Protein 3HJ7 (pdb70)

Structure (mmCIF, N/CA/C/O backbone):
data_3HJ7
#
_entry.id   3HJ7
#
_cell.length_a   72.880
_cell.length_b   72.880
_cell.length_c   172.740
_cell.angle_alpha   90.00
_cell.angle_beta   90.00
_cell.angle_gamma   120.00
#
_symmetry.space_group_name_H-M   'P 64 2 2'
#
loop_
_entity.id
_entity.type
_entity.pdbx_description
1 polymer 'tRNA(Ile)-lysidine synthase'
2 non-polymer 'CHLORIDE ION'
3 water water
#
loop_
_atom_site.group_PDB
_atom_site.id
_atom_site.type_symbol
_atom_site.label_atom_id
_atom_site.label_alt_id
_atom_site.label_comp_id
_atom_site.label_asym_id
_atom_site.label_entity_id
_atom_site.label_seq_id
_atom_site.pdbx_PDB_ins_code
_atom_site.Cartn_x
_atom_site.Cartn_y
_atom_site.Cartn_z
_atom_site.occupancy
_atom_site.B_iso_or_equiv
_atom_site.auth_seq_id
_atom_site.auth_comp_id
_atom_site.auth_asym_id
_atom_site.auth_atom_id
_atom_site.pdbx_PDB_model_num
ATOM 1 N N . LYS A 1 5 ? 36.585 -31.539 -34.464 1.00 101.72 335 LYS A N 1
ATOM 2 C CA . LYS A 1 5 ? 35.421 -31.889 -33.650 1.00 112.82 335 LYS A CA 1
ATOM 3 C C . LYS A 1 5 ? 35.393 -31.176 -32.293 1.00 121.10 335 LYS A C 1
ATOM 4 O O . LYS A 1 5 ? 34.632 -31.567 -31.398 1.00 110.11 335 LYS A O 1
ATOM 6 N N . GLY A 1 6 ? 36.216 -30.137 -32.145 1.00 98.18 336 GLY A N 1
ATOM 7 C CA . GLY A 1 6 ? 36.266 -29.371 -30.908 1.00 73.95 336 GLY A CA 1
ATOM 8 C C . GLY A 1 6 ? 35.124 -28.377 -30.723 1.00 70.86 336 GLY A C 1
ATOM 9 O O . GLY A 1 6 ? 34.499 -27.943 -31.690 1.00 73.06 336 GLY A O 1
ATOM 10 N N . TYR A 1 7 ? 34.844 -28.011 -29.475 1.00 62.45 337 TYR A N 1
ATOM 11 C CA . TYR A 1 7 ? 33.835 -26.989 -29.190 1.00 58.28 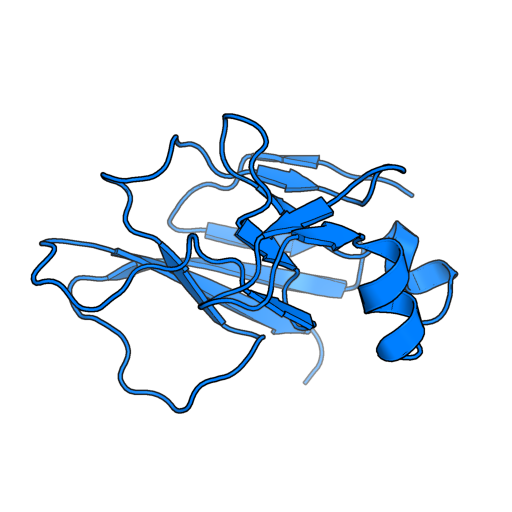337 TYR A CA 1
ATOM 12 C C . TYR A 1 7 ? 34.153 -26.149 -27.943 1.00 62.21 337 TYR A C 1
ATOM 13 O O . TYR A 1 7 ? 35.095 -26.441 -27.210 1.00 62.56 337 TYR A O 1
ATOM 22 N N . TRP A 1 8 ? 33.351 -25.111 -27.714 1.00 62.58 338 TRP A N 1
ATOM 23 C CA . TRP A 1 8 ? 33.580 -24.152 -26.634 1.00 56.70 338 TRP A CA 1
ATOM 24 C C . TRP A 1 8 ? 32.276 -23.397 -26.381 1.00 71.75 338 TRP A C 1
ATOM 25 O O . TRP A 1 8 ? 31.715 -22.811 -27.307 1.00 63.69 338 TRP A O 1
ATOM 36 N N . PHE A 1 9 ? 31.779 -23.440 -25.144 1.00 57.00 339 PHE A N 1
ATOM 37 C CA . PHE A 1 9 ? 30.545 -22.743 -24.766 1.00 54.44 339 PHE A CA 1
ATOM 38 C C . PHE A 1 9 ? 30.738 -21.938 -23.484 1.00 58.33 339 PHE A C 1
ATOM 39 O O . PHE A 1 9 ? 31.289 -22.441 -22.512 1.00 58.76 339 PHE A O 1
ATOM 47 N N . GLU A 1 10 ? 30.242 -20.709 -23.469 1.00 49.78 340 GLU A N 1
ATOM 48 C CA . GLU A 1 10 ? 30.063 -19.979 -22.228 1.00 51.15 340 GLU A CA 1
ATOM 49 C C . GLU A 1 10 ? 28.820 -20.624 -21.643 1.00 59.50 340 GLU A C 1
ATOM 50 O O . GLU A 1 10 ? 27.864 -20.885 -22.373 1.00 48.31 340 GLU A O 1
ATOM 56 N N . LEU A 1 11 ? 28.834 -20.915 -20.344 1.00 59.47 341 LEU A N 1
ATOM 57 C CA . LEU A 1 11 ? 27.738 -21.653 -19.712 1.00 47.70 341 LEU A CA 1
ATOM 58 C C . LEU A 1 11 ? 26.837 -20.754 -18.878 1.00 59.15 341 LEU A C 1
ATOM 59 O O . LEU A 1 11 ? 27.172 -20.403 -17.757 1.00 65.36 341 LEU A O 1
ATOM 64 N N . PRO A 1 12 ? 25.673 -20.389 -19.421 1.00 61.06 342 PRO A N 1
ATOM 65 C CA . PRO A 1 12 ? 24.741 -19.570 -18.644 1.00 63.32 342 PRO A CA 1
ATOM 66 C C . PRO A 1 12 ? 24.135 -20.391 -17.515 1.00 65.66 342 PRO A C 1
ATOM 67 O O . PRO A 1 12 ? 24.246 -21.616 -17.513 1.00 56.98 342 PRO A O 1
ATOM 71 N N . VAL A 1 13 ? 23.502 -19.717 -16.565 1.00 64.09 343 VAL A N 1
ATOM 72 C CA . VAL A 1 13 ? 22.722 -20.395 -15.540 1.00 55.88 343 VAL A CA 1
ATOM 73 C C . VAL A 1 13 ? 21.549 -19.514 -15.150 1.00 59.53 343 VAL A C 1
ATOM 74 O O . VAL A 1 13 ? 21.733 -18.354 -14.789 1.00 65.45 343 VAL A O 1
ATOM 78 N N . PRO A 1 14 ? 20.329 -20.061 -15.242 1.00 75.12 344 PRO A N 1
ATOM 79 C CA . PRO A 1 14 ? 20.070 -21.458 -15.613 1.00 78.42 344 PRO A CA 1
ATOM 80 C C . PRO A 1 14 ? 20.256 -21.709 -17.105 1.00 79.03 344 PRO A C 1
ATOM 81 O O . PRO A 1 14 ? 20.307 -20.770 -17.899 1.00 88.09 344 PRO A O 1
ATOM 85 N N . ALA A 1 15 ? 20.339 -22.981 -17.473 1.00 62.04 345 ALA A N 1
ATOM 86 C CA . ALA A 1 15 ? 20.485 -23.365 -18.866 1.00 46.30 345 ALA A CA 1
ATOM 87 C C . ALA A 1 15 ? 20.494 -24.879 -18.992 1.00 67.20 345 ALA A C 1
ATOM 88 O O . ALA A 1 15 ? 20.888 -25.597 -18.068 1.00 66.08 345 ALA A O 1
ATOM 90 N N . LEU A 1 16 ? 20.032 -25.359 -20.136 1.00 64.91 346 LEU A N 1
ATOM 91 C CA . LEU A 1 16 ? 20.242 -26.738 -20.538 1.00 51.32 346 LEU A CA 1
ATOM 92 C C . LEU A 1 16 ? 21.010 -26.645 -21.843 1.00 65.16 346 LEU A C 1
ATOM 93 O O . LEU A 1 16 ? 20.546 -26.025 -22.802 1.00 74.25 346 LEU A O 1
ATOM 98 N N . LEU A 1 17 ? 22.192 -27.250 -21.871 1.00 72.48 347 LEU A N 1
ATOM 99 C CA . LEU A 1 17 ? 23.139 -27.044 -22.961 1.00 71.93 347 LEU A CA 1
ATOM 100 C C . LEU A 1 17 ? 23.459 -28.352 -23.667 1.00 59.42 347 LEU A C 1
ATOM 101 O O . LEU A 1 17 ? 24.288 -29.124 -23.195 1.00 66.72 347 LEU A O 1
ATOM 106 N N . PRO A 1 18 ? 22.791 -28.617 -24.797 1.00 59.89 348 PRO A N 1
ATOM 107 C CA . PRO A 1 18 ? 23.080 -29.815 -25.598 1.00 72.47 348 PRO A CA 1
ATOM 108 C C . PRO A 1 18 ? 24.483 -29.738 -26.199 1.00 70.36 348 PRO A C 1
ATOM 109 O O . PRO A 1 18 ? 24.898 -28.666 -26.632 1.00 75.09 348 PRO A O 1
ATOM 113 N N . LEU A 1 19 ? 25.194 -30.862 -26.220 1.00 63.15 349 LEU A N 1
ATOM 114 C CA . LEU A 1 19 ? 26.593 -30.894 -26.629 1.00 57.43 349 LEU A CA 1
ATOM 115 C C . LEU A 1 19 ? 26.745 -31.817 -27.825 1.00 57.49 349 LEU A C 1
ATOM 116 O O . LEU A 1 19 ? 25.979 -32.767 -27.970 1.00 69.07 349 LEU A O 1
ATOM 121 N N . PRO A 1 20 ? 27.746 -31.556 -28.681 1.00 63.43 350 PRO A N 1
ATOM 122 C CA . PRO A 1 20 ? 27.922 -32.350 -29.907 1.00 57.15 350 PRO A CA 1
ATOM 123 C C . PRO A 1 20 ? 28.156 -33.831 -29.622 1.00 60.09 350 PRO A C 1
ATOM 124 O O . PRO A 1 20 ? 28.145 -34.620 -30.553 1.00 64.95 350 PRO A O 1
ATOM 128 N N . ASN A 1 21 ? 28.380 -34.201 -28.364 1.00 63.39 351 ASN A N 1
ATOM 129 C CA . ASN A 1 21 ? 28.653 -35.600 -28.035 1.00 56.62 351 ASN A CA 1
ATOM 130 C C . ASN A 1 21 ? 27.397 -36.372 -27.636 1.00 67.57 351 ASN A C 1
ATOM 131 O O . ASN A 1 21 ? 27.465 -37.545 -27.264 1.00 65.06 351 ASN A O 1
ATOM 136 N N . GLY A 1 22 ? 26.250 -35.707 -27.706 1.00 50.09 352 GLY A N 1
ATOM 137 C CA . GLY A 1 22 ? 24.991 -36.360 -27.401 1.00 63.18 352 GLY A CA 1
ATOM 138 C C . GLY A 1 22 ? 24.573 -36.275 -25.947 1.00 67.66 352 GLY A C 1
ATOM 139 O O . GLY A 1 22 ? 23.565 -36.857 -25.554 1.00 71.96 352 GLY A O 1
ATOM 140 N N . TYR A 1 23 ? 25.347 -35.546 -25.148 1.00 59.45 353 TYR A N 1
ATOM 141 C CA . TYR A 1 23 ? 25.008 -35.318 -23.747 1.00 56.68 353 TYR A CA 1
ATOM 142 C C . TYR A 1 23 ? 24.626 -33.862 -23.538 1.00 61.17 353 TYR A C 1
ATOM 143 O O . TYR A 1 23 ? 24.855 -33.017 -24.405 1.00 65.88 353 TYR A O 1
ATOM 152 N N . ALA A 1 24 ? 24.045 -33.575 -22.382 1.00 52.42 354 ALA A N 1
ATOM 153 C CA . ALA A 1 24 ? 23.697 -32.211 -22.024 1.00 55.03 354 ALA A CA 1
ATOM 154 C C . ALA A 1 24 ? 24.252 -31.863 -20.656 1.00 56.08 354 ALA A C 1
ATOM 155 O O . ALA A 1 24 ? 24.431 -32.730 -19.794 1.00 54.22 354 ALA A O 1
ATOM 157 N N . ILE A 1 25 ? 24.526 -30.583 -20.466 1.00 55.61 355 ILE A N 1
ATOM 158 C CA . ILE A 1 25 ? 24.850 -30.069 -19.154 1.00 61.38 355 ILE A CA 1
ATOM 159 C C . ILE A 1 25 ? 23.730 -29.132 -18.759 1.00 65.11 355 ILE A C 1
ATOM 160 O O . ILE A 1 25 ? 23.372 -28.230 -19.518 1.00 62.53 355 ILE A O 1
ATOM 165 N N . ILE A 1 26 ? 23.154 -29.375 -17.588 1.00 52.36 356 ILE A N 1
ATOM 166 C CA . ILE A 1 26 ? 22.092 -28.538 -17.066 1.00 54.48 356 ILE A CA 1
ATOM 167 C C . ILE A 1 26 ? 22.643 -27.748 -15.894 1.00 64.25 356 ILE A C 1
ATOM 168 O O . ILE A 1 26 ? 23.354 -28.296 -15.053 1.00 53.12 356 ILE A O 1
ATOM 173 N N . SER A 1 27 ? 22.291 -26.469 -15.829 1.00 46.10 357 SER A N 1
ATOM 174 C CA . SER A 1 27 ? 22.731 -25.604 -14.752 1.00 53.61 357 SER A CA 1
ATOM 175 C C . SER A 1 27 ? 21.525 -24.943 -14.120 1.00 55.16 357 SER A C 1
ATOM 176 O O . SER A 1 27 ? 20.496 -24.761 -14.771 1.00 57.98 357 SER A O 1
ATOM 179 N N . GLU A 1 28 ? 21.665 -24.558 -12.857 1.00 47.65 358 GLU A N 1
ATOM 180 C CA . GLU A 1 28 ? 20.618 -23.825 -12.156 1.00 52.80 358 GLU A CA 1
ATOM 181 C C . GLU A 1 28 ? 21.163 -23.298 -10.844 1.00 52.72 358 GLU A C 1
ATOM 182 O O . GLU A 1 28 ? 22.212 -23.747 -10.379 1.00 58.17 358 GLU A O 1
ATOM 188 N N . PHE A 1 29 ? 20.470 -22.326 -10.261 1.00 49.83 359 PHE A N 1
ATOM 189 C CA . PHE A 1 29 ? 20.819 -21.855 -8.929 1.00 59.07 359 PHE A CA 1
ATOM 190 C C . PHE A 1 29 ? 20.035 -22.664 -7.920 1.00 61.49 359 PHE A C 1
ATOM 191 O O . PHE A 1 29 ? 18.900 -23.073 -8.183 1.00 73.16 359 PHE A O 1
ATOM 199 N N . GLY A 1 30 ? 20.648 -22.898 -6.767 1.00 59.04 360 GLY A N 1
ATOM 200 C CA . GLY A 1 30 ? 19.998 -23.608 -5.685 1.00 52.39 360 GLY A CA 1
ATOM 201 C C . GLY A 1 30 ? 20.438 -23.030 -4.360 1.00 69.24 360 GLY A C 1
ATOM 202 O O . GLY A 1 30 ? 21.558 -22.538 -4.236 1.00 61.67 360 GLY A O 1
ATOM 203 N N . GLU A 1 31 ? 19.556 -23.084 -3.368 1.00 73.97 361 GLU A N 1
ATOM 204 C CA . GLU A 1 31 ? 19.834 -22.476 -2.075 1.00 66.92 361 GLU A CA 1
ATOM 205 C C . GLU A 1 31 ? 20.561 -23.456 -1.165 1.00 64.46 361 GLU A C 1
ATOM 206 O O . GLU A 1 31 ? 21.334 -23.058 -0.303 1.00 81.69 361 GLU A O 1
ATOM 212 N N . HIS A 1 32 ? 20.310 -24.743 -1.370 1.00 61.20 362 HIS A N 1
ATOM 213 C CA . HIS A 1 32 ? 20.782 -25.777 -0.456 1.00 56.82 362 HIS A CA 1
ATOM 214 C C . HIS A 1 32 ? 21.900 -26.635 -1.029 1.00 59.02 362 HIS A C 1
ATOM 215 O O . HIS A 1 32 ? 21.955 -26.895 -2.236 1.00 63.79 362 HIS A O 1
ATOM 222 N N . TYR A 1 33 ? 22.786 -27.085 -0.148 1.00 50.84 363 TYR A N 1
ATOM 223 C CA . TYR A 1 33 ? 23.842 -28.012 -0.535 1.00 55.34 363 TYR A CA 1
ATOM 224 C C . TYR A 1 33 ? 23.245 -29.404 -0.755 1.00 55.71 363 TYR A C 1
ATOM 225 O O . TYR A 1 33 ? 22.447 -29.872 0.055 1.00 61.78 363 TYR A O 1
ATOM 234 N N . PRO A 1 34 ? 23.628 -30.070 -1.859 1.00 55.98 364 PRO A N 1
ATOM 235 C CA . PRO A 1 34 ? 23.079 -31.382 -2.238 1.00 47.80 364 PRO A CA 1
ATOM 236 C C . PRO A 1 34 ? 23.241 -32.443 -1.147 1.00 57.38 364 PRO A C 1
ATOM 237 O O . PRO A 1 34 ? 24.191 -32.385 -0.354 1.00 57.05 364 PRO A O 1
ATOM 241 N N . ARG A 1 35 ? 22.313 -33.399 -1.117 1.00 67.44 365 ARG A N 1
ATOM 242 C CA . ARG A 1 35 ? 22.300 -34.470 -0.119 1.00 70.82 365 ARG A CA 1
ATOM 243 C C . ARG A 1 35 ? 22.594 -35.826 -0.751 1.00 63.69 365 ARG A C 1
ATOM 244 O O . ARG A 1 35 ? 22.843 -36.812 -0.056 1.00 75.10 365 ARG A O 1
ATOM 252 N N . LYS A 1 36 ? 22.570 -35.865 -2.076 1.00 64.78 366 LYS A N 1
ATOM 253 C CA . LYS A 1 36 ? 22.667 -37.117 -2.807 1.00 62.21 366 LYS A CA 1
ATOM 254 C C . LYS A 1 36 ? 24.026 -37.792 -2.624 1.00 69.84 366 LYS A C 1
ATOM 255 O O . LYS A 1 36 ? 24.993 -37.169 -2.174 1.00 57.70 366 LYS A O 1
ATOM 261 N N . GLN A 1 37 ? 24.093 -39.075 -2.959 1.00 66.40 367 GLN A N 1
ATOM 262 C CA . GLN A 1 37 ? 25.347 -39.804 -2.866 1.00 60.71 367 GLN A CA 1
ATOM 263 C C . GLN A 1 37 ? 26.355 -39.256 -3.852 1.00 52.42 367 GLN A C 1
ATOM 264 O O . GLN A 1 37 ? 26.010 -38.913 -4.981 1.00 62.45 367 GLN A O 1
ATOM 270 N N . ALA A 1 38 ? 27.602 -39.160 -3.402 1.00 60.71 368 ALA A N 1
ATOM 271 C CA . ALA A 1 38 ? 28.703 -38.693 -4.235 1.00 59.70 368 ALA A CA 1
ATOM 272 C C . ALA A 1 38 ? 28.669 -39.378 -5.597 1.00 65.56 368 ALA A C 1
ATOM 273 O O . ALA A 1 38 ? 28.489 -40.589 -5.681 1.00 70.00 368 ALA A O 1
ATOM 275 N N . GLY A 1 39 ? 28.815 -38.594 -6.660 1.00 59.98 369 GLY A N 1
ATOM 276 C CA . GLY A 1 39 ? 28.863 -39.130 -8.010 1.00 54.17 369 GLY A CA 1
ATOM 277 C C . GLY A 1 39 ? 29.460 -38.116 -8.974 1.00 59.93 369 GLY A C 1
ATOM 278 O O . GLY A 1 39 ? 29.405 -36.906 -8.734 1.00 55.16 369 GLY A O 1
ATOM 279 N N . ASN A 1 40 ? 30.033 -38.599 -10.070 1.00 62.21 370 ASN A N 1
ATOM 280 C CA . ASN A 1 40 ? 30.745 -37.713 -10.989 1.00 58.01 370 ASN A CA 1
ATOM 281 C C . ASN A 1 40 ? 29.862 -36.980 -12.011 1.00 61.70 370 ASN A C 1
ATOM 282 O O . ASN A 1 40 ? 30.337 -36.090 -12.710 1.00 62.00 370 ASN A O 1
ATOM 287 N N . ASP A 1 41 ? 28.582 -37.337 -12.085 1.00 46.93 371 ASP A N 1
ATOM 288 C CA . ASP A 1 41 ? 27.673 -36.718 -13.052 1.00 44.08 371 ASP A CA 1
ATOM 289 C C . ASP A 1 41 ? 26.870 -35.507 -12.541 1.00 54.35 371 ASP A C 1
ATOM 290 O O . ASP A 1 41 ? 25.958 -35.034 -13.226 1.00 55.67 371 ASP A O 1
ATOM 295 N N . TRP A 1 42 ? 27.201 -35.013 -11.347 1.00 48.15 372 TRP A N 1
ATOM 296 C CA . TRP A 1 42 ? 26.679 -33.730 -10.862 1.00 45.03 372 TRP A CA 1
ATOM 297 C C . TRP A 1 42 ? 27.831 -32.942 -10.229 1.00 49.56 372 TRP A C 1
ATOM 298 O O . TRP A 1 42 ? 28.874 -33.517 -9.909 1.00 53.84 372 TRP A O 1
ATOM 309 N N . PHE A 1 43 ? 27.652 -31.637 -10.039 1.00 45.00 373 PHE A N 1
ATOM 310 C CA . PHE A 1 43 ? 28.730 -30.802 -9.513 1.00 43.72 373 PHE A CA 1
ATOM 311 C C . PHE A 1 43 ? 28.155 -29.565 -8.841 1.00 57.56 373 PHE A C 1
ATOM 312 O O . PHE A 1 43 ? 27.131 -29.050 -9.281 1.00 55.57 373 PHE A O 1
ATOM 320 N N . VAL A 1 44 ? 28.805 -29.096 -7.776 1.00 45.77 374 VAL A N 1
ATOM 321 C CA . VAL A 1 44 ? 28.334 -27.926 -7.031 1.00 53.10 374 VAL A CA 1
ATOM 322 C C . VAL A 1 44 ? 29.359 -26.810 -7.028 1.00 50.68 374 VAL A C 1
ATOM 323 O O . VAL A 1 44 ? 30.503 -27.014 -6.632 1.00 54.01 374 VAL A O 1
ATOM 327 N N . VAL A 1 45 ? 28.945 -25.620 -7.432 1.00 55.31 375 VAL A N 1
ATOM 328 C CA . VAL A 1 45 ? 29.872 -24.503 -7.478 1.00 67.40 375 VAL A CA 1
ATOM 329 C C . VAL A 1 45 ? 29.425 -23.396 -6.549 1.00 50.69 375 VAL A C 1
ATOM 330 O O . VAL A 1 45 ? 28.233 -23.127 -6.421 1.00 56.64 375 VAL A O 1
ATOM 334 N N . ASP A 1 46 ? 30.386 -22.759 -5.898 1.00 64.84 376 ASP A N 1
ATOM 335 C CA . ASP A 1 46 ? 30.116 -21.562 -5.122 1.00 67.71 376 ASP A CA 1
ATOM 336 C C . ASP A 1 46 ? 30.499 -20.362 -5.979 1.00 62.20 376 ASP A C 1
ATOM 337 O O . ASP A 1 46 ? 31.682 -20.111 -6.212 1.00 65.73 376 ASP A O 1
ATOM 342 N N . PRO A 1 47 ? 29.495 -19.618 -6.458 1.00 62.80 377 PRO A N 1
ATOM 343 C CA . PRO A 1 47 ? 29.752 -18.465 -7.325 1.00 74.83 377 PRO A CA 1
ATOM 344 C C . PRO A 1 47 ? 30.784 -17.534 -6.705 1.00 87.17 377 PRO A C 1
ATOM 345 O O . PRO A 1 47 ? 31.680 -17.057 -7.397 1.00 96.85 377 PRO A O 1
ATOM 349 N N . ALA A 1 48 ? 30.663 -17.295 -5.405 1.00 91.85 378 ALA A N 1
ATOM 350 C CA . ALA A 1 48 ? 31.542 -16.363 -4.707 1.00 92.49 378 ALA A CA 1
ATOM 351 C C . ALA A 1 48 ? 33.020 -16.768 -4.733 1.00 92.00 378 ALA A C 1
ATOM 352 O O . ALA A 1 48 ? 33.899 -15.920 -4.591 1.00 107.22 378 ALA A O 1
ATOM 354 N N . SER A 1 49 ? 33.296 -18.055 -4.915 1.00 81.99 379 SER A N 1
ATOM 355 C CA . SER A 1 49 ? 34.667 -18.556 -4.810 1.00 75.50 379 SER A CA 1
ATOM 356 C C . SER A 1 49 ? 35.245 -19.031 -6.144 1.00 92.56 379 SER A C 1
ATOM 357 O O . SER A 1 49 ? 36.293 -19.683 -6.181 1.00 88.98 379 SER A O 1
ATOM 360 N N . VAL A 1 50 ? 34.561 -18.715 -7.238 1.00 78.91 380 VAL A N 1
ATOM 361 C CA . VAL A 1 50 ? 35.076 -19.058 -8.556 1.00 80.64 380 VAL A CA 1
ATOM 362 C C . VAL A 1 50 ? 34.713 -17.969 -9.565 1.00 75.26 380 VAL A C 1
ATOM 363 O O . VAL A 1 50 ? 33.659 -17.341 -9.459 1.00 94.23 380 VAL A O 1
ATOM 367 N N . SER A 1 51 ? 35.592 -17.732 -10.531 1.00 68.90 381 SER A N 1
ATOM 368 C CA . SER A 1 51 ? 35.376 -16.651 -11.494 1.00 72.50 381 SER A CA 1
ATOM 369 C C . SER A 1 51 ? 34.440 -17.036 -12.640 1.00 74.76 381 SER A C 1
ATOM 370 O O . SER A 1 51 ? 34.736 -17.927 -13.437 1.00 70.72 381 SER A O 1
ATOM 373 N N . LEU A 1 52 ? 33.303 -16.352 -12.701 1.00 68.86 382 LEU A N 1
ATOM 374 C CA . LEU A 1 52 ? 32.298 -16.593 -13.722 1.00 64.78 382 LEU A CA 1
ATOM 375 C C . LEU A 1 52 ? 32.587 -15.699 -14.915 1.00 71.45 382 LEU A C 1
ATOM 376 O O . LEU A 1 52 ? 33.270 -14.686 -14.776 1.00 79.44 382 LEU A O 1
ATOM 381 N N . PRO A 1 53 ? 32.056 -16.062 -16.093 1.00 61.02 383 PRO A N 1
ATOM 382 C CA . PRO A 1 53 ? 31.164 -17.211 -16.296 1.00 69.57 383 PRO A CA 1
ATOM 383 C C . PRO A 1 53 ? 31.932 -18.511 -16.441 1.00 70.66 383 PRO A C 1
ATOM 384 O O . PRO A 1 53 ? 33.129 -18.504 -16.736 1.00 70.27 383 PRO A O 1
ATOM 388 N N . LEU A 1 54 ? 31.242 -19.624 -16.239 1.00 66.49 384 LEU A N 1
ATOM 389 C CA . LEU A 1 54 ? 31.838 -20.924 -16.489 1.00 60.83 384 LEU A CA 1
ATOM 390 C C . LEU A 1 54 ? 31.851 -21.156 -17.990 1.00 60.23 384 LEU A C 1
ATOM 391 O O . LEU A 1 54 ? 31.035 -20.588 -18.713 1.00 57.64 384 LEU A O 1
ATOM 396 N N . ARG A 1 55 ? 32.782 -21.976 -18.460 1.00 47.01 385 ARG A N 1
ATOM 397 C CA . ARG A 1 55 ? 32.798 -22.404 -19.858 1.00 51.99 385 ARG A CA 1
ATOM 398 C C . ARG A 1 55 ? 32.868 -23.919 -19.928 1.00 62.08 385 ARG A C 1
ATOM 399 O O . ARG A 1 55 ? 33.419 -24.571 -19.038 1.00 61.94 385 ARG A O 1
ATOM 407 N N . VAL A 1 56 ? 32.326 -24.485 -20.998 1.00 56.85 386 VAL A N 1
ATOM 408 C CA . VAL A 1 56 ? 32.527 -25.902 -21.269 1.00 50.98 386 VAL A CA 1
ATOM 409 C C . VAL A 1 56 ? 33.197 -26.067 -22.620 1.00 66.31 386 VAL A C 1
ATOM 410 O O . VAL A 1 56 ? 32.778 -25.487 -23.618 1.00 74.42 386 VAL A O 1
ATOM 414 N N . ARG A 1 57 ? 34.267 -26.845 -22.637 1.00 57.55 387 ARG A N 1
ATOM 415 C CA . ARG A 1 57 ? 35.080 -26.968 -23.823 1.00 50.70 387 ARG A CA 1
ATOM 416 C C . ARG A 1 57 ? 35.764 -28.323 -23.891 1.00 59.85 387 ARG A C 1
ATOM 417 O O . ARG A 1 57 ? 35.741 -29.092 -22.935 1.00 65.12 387 ARG A O 1
ATOM 425 N N . THR A 1 58 ? 36.352 -28.619 -25.039 1.00 56.28 388 THR A N 1
ATOM 426 C CA . THR A 1 58 ? 36.974 -29.909 -25.256 1.00 53.19 388 THR A CA 1
ATOM 427 C C . THR A 1 58 ? 38.436 -29.826 -24.856 1.00 62.27 388 THR A C 1
ATOM 428 O O . THR A 1 58 ? 38.975 -28.739 -24.659 1.00 68.79 388 THR A O 1
ATOM 432 N N . ARG A 1 59 ? 39.087 -30.976 -24.768 1.00 59.35 389 ARG A N 1
ATOM 433 C CA . ARG A 1 59 ? 40.423 -31.037 -24.192 1.00 68.25 389 ARG A CA 1
ATOM 434 C C . ARG A 1 59 ? 41.494 -30.360 -25.028 1.00 71.50 389 ARG A C 1
ATOM 435 O O . ARG A 1 59 ? 41.391 -30.280 -26.246 1.00 78.02 389 ARG A O 1
ATOM 443 N N . ARG A 1 60 ? 42.514 -29.853 -24.345 1.00 75.07 390 ARG A N 1
ATOM 444 C CA . ARG A 1 60 ? 43.754 -29.438 -24.985 1.00 73.14 390 ARG A CA 1
ATOM 445 C C . ARG A 1 60 ? 44.869 -30.252 -24.360 1.00 74.72 390 ARG A C 1
ATOM 446 O O . ARG A 1 60 ? 44.718 -30.776 -23.251 1.00 67.56 390 ARG A O 1
ATOM 454 N N . ARG A 1 61 ? 45.994 -30.369 -25.049 1.00 71.57 391 ARG A N 1
ATOM 455 C CA . ARG A 1 61 ? 47.089 -31.129 -24.464 1.00 98.21 391 ARG A CA 1
ATOM 456 C C . ARG A 1 61 ? 47.776 -30.312 -23.367 1.00 90.02 391 ARG A C 1
ATOM 457 O O . ARG A 1 61 ? 47.930 -29.095 -23.486 1.00 91.21 391 ARG A O 1
ATOM 465 N N . GLY A 1 62 ? 48.161 -30.987 -22.289 1.00 81.72 392 GLY A N 1
ATOM 466 C CA . GLY A 1 62 ? 48.668 -30.311 -21.111 1.00 86.98 392 GLY A CA 1
ATOM 467 C C . GLY A 1 62 ? 47.602 -30.104 -20.042 1.00 80.37 392 GLY A C 1
ATOM 468 O O . GLY A 1 62 ? 47.915 -29.777 -18.898 1.00 89.03 392 GLY A O 1
ATOM 469 N N . ASP A 1 63 ? 46.340 -30.288 -20.408 1.00 62.61 393 ASP A N 1
ATOM 470 C CA . ASP A 1 63 ? 45.256 -30.063 -19.462 1.00 68.32 393 ASP A CA 1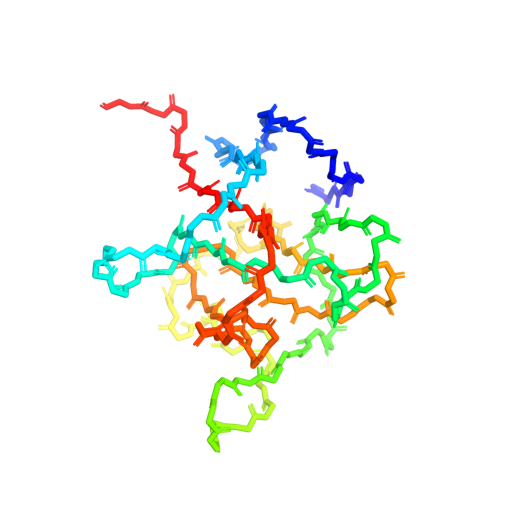
ATOM 471 C C . ASP A 1 63 ? 45.447 -30.871 -18.194 1.00 79.14 393 ASP A C 1
ATOM 472 O O . ASP A 1 63 ? 45.611 -32.091 -18.237 1.00 75.14 393 ASP A O 1
ATOM 477 N N . ARG A 1 64 ? 45.428 -30.172 -17.065 1.00 83.61 394 ARG A N 1
ATOM 478 C CA . ARG A 1 64 ? 45.532 -30.806 -15.757 1.00 82.58 394 ARG A CA 1
ATOM 479 C C . ARG A 1 64 ? 44.539 -30.172 -14.801 1.00 73.75 394 ARG A C 1
ATOM 480 O O . ARG A 1 64 ? 44.145 -29.014 -14.962 1.00 64.85 394 ARG A O 1
ATOM 488 N N . MET A 1 65 ? 44.125 -30.948 -13.808 1.00 72.70 395 MET A N 1
ATOM 489 C CA . MET A 1 65 ? 43.190 -30.471 -12.807 1.00 68.93 395 MET A CA 1
ATOM 490 C C . MET A 1 65 ? 43.685 -30.931 -11.447 1.00 71.60 395 MET A C 1
ATOM 491 O O . MET A 1 65 ? 44.379 -31.946 -11.342 1.00 62.84 395 MET A O 1
ATOM 496 N N . VAL A 1 66 ? 43.344 -30.180 -10.407 1.00 66.14 396 VAL A N 1
ATOM 497 C CA . VAL A 1 66 ? 43.763 -30.542 -9.059 1.00 67.28 396 VAL A CA 1
ATOM 498 C C . VAL A 1 66 ? 42.660 -31.333 -8.362 1.00 60.48 396 VAL A C 1
ATOM 499 O O . VAL A 1 66 ? 41.509 -30.893 -8.290 1.00 59.63 396 VAL A O 1
ATOM 503 N N . LEU A 1 67 ? 43.011 -32.521 -7.883 1.00 62.81 397 LEU A N 1
ATOM 504 C CA . LEU A 1 67 ? 42.024 -33.423 -7.294 1.00 63.95 397 LEU A CA 1
ATOM 505 C C . LEU A 1 67 ? 41.657 -33.019 -5.875 1.00 55.60 397 LEU A C 1
ATOM 506 O O . LEU A 1 67 ? 42.378 -32.258 -5.235 1.00 56.33 397 LEU A O 1
ATOM 511 N N . LYS A 1 68 ? 40.538 -33.542 -5.383 1.00 57.95 398 LYS A N 1
ATOM 512 C CA . LYS A 1 68 ? 40.122 -33.300 -4.003 1.00 49.77 398 LYS A CA 1
ATOM 513 C C . LYS A 1 68 ? 41.154 -33.801 -2.996 1.00 52.26 398 LYS A C 1
ATOM 514 O O . LYS A 1 68 ? 41.981 -34.657 -3.312 1.00 60.39 398 LYS A O 1
ATOM 520 N N . GLY A 1 69 ? 41.096 -33.266 -1.782 1.00 58.12 399 GLY A N 1
ATOM 521 C CA . GLY A 1 69 ? 41.995 -33.688 -0.722 1.00 57.39 399 GLY A CA 1
ATOM 522 C C . GLY A 1 69 ? 43.450 -33.604 -1.140 1.00 63.64 399 GLY A C 1
ATOM 523 O O . GLY A 1 69 ? 43.867 -32.630 -1.756 1.00 62.72 399 GLY A O 1
ATOM 524 N N . THR A 1 70 ? 44.225 -34.629 -0.804 1.00 58.92 400 THR A N 1
ATOM 525 C CA . THR A 1 70 ? 45.643 -34.641 -1.133 1.00 53.71 400 THR A CA 1
ATOM 526 C C . THR A 1 70 ? 45.911 -35.401 -2.424 1.00 58.98 400 THR A C 1
ATOM 527 O O . THR A 1 70 ? 47.056 -35.753 -2.722 1.00 68.09 400 THR A O 1
ATOM 531 N N . GLY A 1 71 ? 44.850 -35.640 -3.190 1.00 66.30 401 GLY A N 1
ATOM 532 C CA . GLY A 1 71 ? 44.963 -36.274 -4.492 1.00 81.68 401 GLY A CA 1
ATOM 533 C C . GLY A 1 71 ? 46.130 -35.811 -5.353 1.00 76.45 401 GLY A C 1
ATOM 534 O O . GLY A 1 71 ? 46.801 -36.635 -5.971 1.00 75.46 401 GLY A O 1
ATOM 535 N N . GLY A 1 72 ? 46.381 -34.502 -5.385 1.00 66.02 402 GLY A N 1
ATOM 536 C CA . GLY A 1 72 ? 47.417 -33.932 -6.236 1.00 62.47 402 GLY A CA 1
ATOM 537 C C . GLY A 1 72 ? 46.873 -33.492 -7.591 1.00 65.56 402 GLY A C 1
ATOM 538 O O . GLY A 1 72 ? 45.673 -33.631 -7.862 1.00 66.92 402 GLY A O 1
ATOM 539 N N . THR A 1 73 ? 47.753 -32.955 -8.436 1.00 81.83 403 THR A N 1
ATOM 540 C CA . THR A 1 73 ? 47.389 -32.537 -9.794 1.00 80.03 403 THR A CA 1
ATOM 541 C C . THR A 1 73 ? 47.425 -33.723 -10.752 1.00 82.77 403 THR A C 1
ATOM 542 O O . THR A 1 73 ? 48.385 -34.488 -10.760 1.00 79.69 403 THR A O 1
ATOM 546 N N . LYS A 1 74 ? 46.399 -33.868 -11.581 1.00 68.59 404 LYS A N 1
ATOM 547 C CA . LYS A 1 74 ? 46.376 -34.980 -12.526 1.00 70.15 404 LYS A CA 1
ATOM 548 C C . LYS A 1 74 ? 46.080 -34.550 -13.971 1.00 69.32 404 LYS A C 1
ATOM 549 O O . LYS A 1 74 ? 45.136 -33.800 -14.233 1.00 65.34 404 LYS A O 1
ATOM 555 N N . LYS A 1 75 ? 46.898 -35.026 -14.905 1.00 72.94 405 LYS A N 1
ATOM 556 C CA . LYS A 1 75 ? 46.683 -34.740 -16.322 1.00 76.46 405 LYS A CA 1
ATOM 557 C C . LYS A 1 75 ? 45.374 -35.373 -16.803 1.00 71.74 405 LYS A C 1
ATOM 558 O O . LYS A 1 75 ? 45.051 -36.509 -16.447 1.00 70.74 405 LYS A O 1
ATOM 564 N N . LEU A 1 76 ? 44.610 -34.626 -17.593 1.00 66.23 406 LEU A N 1
ATOM 565 C CA . LEU A 1 76 ? 43.339 -35.124 -18.113 1.00 68.01 406 LEU A CA 1
ATOM 566 C C . LEU A 1 76 ? 43.488 -36.382 -18.977 1.00 84.21 406 LEU A C 1
ATOM 567 O O . LEU A 1 76 ? 42.639 -37.276 -18.933 1.00 77.82 406 LEU A O 1
ATOM 572 N N . LYS A 1 77 ? 44.565 -36.447 -19.756 1.00 82.81 407 LYS A N 1
ATOM 573 C CA . LYS A 1 77 ? 44.836 -37.612 -20.589 1.00 78.10 407 LYS A CA 1
ATOM 574 C C . LYS A 1 77 ? 44.825 -38.890 -19.757 1.00 87.10 407 LYS A C 1
ATOM 575 O O . LYS A 1 77 ? 44.184 -39.879 -20.115 1.00 81.44 407 LYS A O 1
ATOM 581 N N . GLU A 1 78 ? 45.545 -38.855 -18.642 1.00 82.60 408 GLU A N 1
ATOM 582 C CA . GLU A 1 78 ? 45.634 -39.990 -17.734 1.00 91.50 408 GLU A CA 1
ATOM 583 C C . GLU A 1 78 ? 44.242 -40.417 -17.251 1.00 85.08 408 GLU A C 1
ATOM 584 O O . GLU A 1 78 ? 43.949 -41.608 -17.136 1.00 88.08 408 GLU A O 1
ATOM 590 N N . ILE A 1 79 ? 43.380 -39.442 -16.979 1.00 77.96 409 ILE A N 1
ATOM 591 C CA . ILE A 1 79 ? 42.025 -39.734 -16.523 1.00 69.66 409 ILE A CA 1
ATOM 592 C C . ILE A 1 79 ? 41.221 -40.481 -17.586 1.00 92.85 409 ILE A C 1
ATOM 593 O O . ILE A 1 79 ? 40.483 -41.417 -17.271 1.00 93.88 409 ILE A O 1
ATOM 598 N N . PHE A 1 80 ? 41.360 -40.058 -18.842 1.00 75.92 410 PHE A N 1
ATOM 599 C CA . PHE A 1 80 ? 40.660 -40.706 -19.949 1.00 87.64 410 PHE A CA 1
ATOM 600 C C . PHE A 1 80 ? 41.150 -42.125 -20.180 1.00 82.86 410 PHE A C 1
ATOM 601 O O . PHE A 1 80 ? 40.368 -43.007 -20.530 1.00 85.11 410 PHE A O 1
ATOM 609 N N . ILE A 1 81 ? 42.449 -42.340 -20.004 1.00 83.47 411 ILE A N 1
ATOM 610 C CA . ILE A 1 81 ? 43.016 -43.660 -20.235 1.00 103.74 411 ILE A CA 1
ATOM 611 C C . ILE A 1 81 ? 42.562 -44.618 -19.144 1.00 103.02 411 ILE A C 1
ATOM 612 O O . ILE A 1 81 ? 42.060 -45.703 -19.429 1.00 98.72 411 ILE A O 1
ATOM 617 N N . GLU A 1 82 ? 42.726 -44.207 -17.892 1.00 97.05 412 GLU A N 1
ATOM 618 C CA . GLU A 1 82 ? 42.308 -45.034 -16.768 1.00 95.03 412 GLU A CA 1
ATOM 619 C C . GLU A 1 82 ? 40.827 -45.395 -16.871 1.00 100.13 412 GLU A C 1
ATOM 620 O O . GLU A 1 82 ? 40.400 -46.448 -16.396 1.00 99.07 412 GLU A O 1
ATOM 626 N N . ALA A 1 83 ? 40.047 -44.526 -17.506 1.00 88.26 413 ALA A N 1
ATOM 627 C CA . ALA A 1 83 ? 38.618 -44.766 -17.657 1.00 81.66 413 ALA A CA 1
ATOM 628 C C . ALA A 1 83 ? 38.330 -45.570 -18.918 1.00 90.07 413 ALA A C 1
ATOM 629 O O . ALA A 1 83 ? 37.173 -45.816 -19.255 1.00 98.37 413 ALA A O 1
ATOM 631 N N . LYS A 1 84 ? 39.391 -45.978 -19.608 1.00 94.94 414 LYS A N 1
ATOM 632 C CA . LYS A 1 84 ? 39.271 -46.676 -20.889 1.00 92.19 414 LYS A CA 1
ATOM 633 C C . LYS A 1 84 ? 38.278 -45.996 -21.824 1.00 91.53 414 LYS A C 1
ATOM 634 O O . LYS A 1 84 ? 37.436 -46.657 -22.432 1.00 96.60 414 LYS A O 1
ATOM 640 N N . ILE A 1 85 ? 38.373 -44.672 -21.931 1.00 81.96 415 ILE A N 1
ATOM 641 C CA . ILE A 1 85 ? 37.547 -43.934 -22.882 1.00 85.88 415 ILE A CA 1
ATOM 642 C C . ILE A 1 85 ? 38.167 -43.967 -24.278 1.00 87.19 415 ILE A C 1
ATOM 643 O O . ILE A 1 85 ? 39.331 -43.610 -24.450 1.00 87.04 41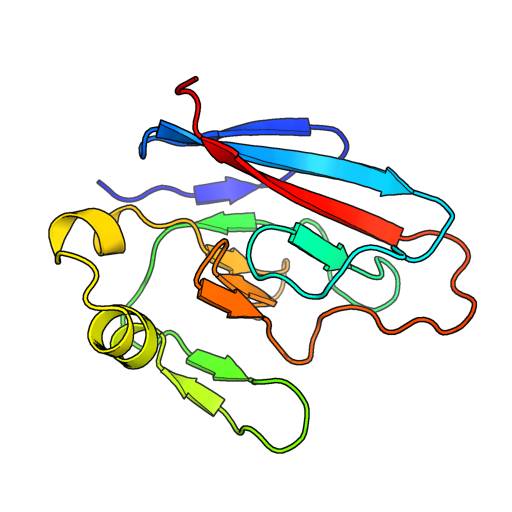5 ILE A O 1
ATOM 648 N N . PRO A 1 86 ? 37.386 -44.398 -25.278 1.00 94.46 416 PRO A N 1
ATOM 649 C CA . PRO A 1 86 ? 37.852 -44.457 -26.670 1.00 99.13 416 PRO A CA 1
ATOM 650 C C . PRO A 1 86 ? 38.365 -43.105 -27.147 1.00 105.72 416 PRO A C 1
ATOM 651 O O . PRO A 1 86 ? 37.746 -42.076 -26.867 1.00 103.36 416 PRO A O 1
ATOM 655 N N . ARG A 1 87 ? 39.485 -43.119 -27.864 1.00 113.16 417 ARG A N 1
ATOM 656 C CA . ARG A 1 87 ? 40.129 -41.896 -28.339 1.00 112.81 417 ARG A CA 1
ATOM 657 C C . ARG A 1 87 ? 39.158 -40.882 -28.954 1.00 95.57 417 ARG A C 1
ATOM 658 O O . ARG A 1 87 ? 39.287 -39.678 -28.737 1.00 87.92 417 ARG A O 1
ATOM 666 N N . MET A 1 88 ? 38.179 -41.368 -29.705 1.00 96.95 418 MET A N 1
ATOM 667 C CA . MET A 1 88 ? 37.236 -40.476 -30.371 1.00 88.17 418 MET A CA 1
ATOM 668 C C . MET A 1 88 ? 36.308 -39.750 -29.392 1.00 90.76 418 MET A C 1
ATOM 669 O O . MET A 1 88 ? 35.941 -38.593 -29.603 1.00 79.31 418 MET A O 1
ATOM 674 N N . GLU A 1 89 ? 35.917 -40.419 -28.320 1.00 98.99 419 GLU A N 1
ATOM 675 C CA . GLU A 1 89 ? 35.003 -39.772 -27.392 1.00 90.99 419 GLU A CA 1
ATOM 676 C C . GLU A 1 89 ? 35.691 -38.764 -26.465 1.00 73.58 419 GLU A C 1
ATOM 677 O O . GLU A 1 89 ? 35.023 -37.889 -25.916 1.00 71.95 419 GLU A O 1
ATOM 683 N N . ARG A 1 90 ? 37.012 -38.862 -26.305 1.00 73.11 420 ARG A N 1
ATOM 684 C CA . ARG A 1 90 ? 37.725 -37.879 -25.482 1.00 71.80 420 ARG A CA 1
ATOM 685 C C . ARG A 1 90 ? 37.858 -36.514 -26.163 1.00 80.76 420 ARG A C 1
ATOM 686 O O . ARG A 1 90 ? 37.710 -35.472 -25.510 1.00 86.39 420 ARG A O 1
ATOM 694 N N . ASP A 1 91 ? 38.134 -36.527 -27.466 1.00 67.87 421 ASP A N 1
ATOM 695 C CA . ASP A 1 91 ? 38.223 -35.301 -28.261 1.00 81.21 421 ASP A CA 1
ATOM 696 C C . ASP A 1 91 ? 36.915 -34.524 -28.225 1.00 59.29 421 ASP A C 1
ATOM 697 O O . ASP A 1 91 ? 36.856 -33.367 -28.629 1.00 89.75 421 ASP A O 1
ATOM 702 N N . ARG A 1 92 ? 35.877 -35.170 -27.719 1.00 65.09 422 ARG A N 1
ATOM 703 C CA . ARG A 1 92 ? 34.520 -34.663 -27.801 1.00 67.98 422 ARG A CA 1
ATOM 704 C C . ARG A 1 92 ? 33.963 -34.483 -26.370 1.00 69.00 422 ARG A C 1
ATOM 705 O O . ARG A 1 92 ? 32.842 -34.020 -26.162 1.00 61.00 422 ARG A O 1
ATOM 713 N N . TRP A 1 93 ? 34.763 -34.845 -25.378 1.00 68.59 423 TRP A N 1
ATOM 714 C CA . TRP A 1 93 ? 34.301 -34.843 -23.993 1.00 57.70 423 TRP A CA 1
ATOM 715 C C . TRP A 1 93 ? 34.277 -33.433 -23.378 1.00 52.24 423 TRP A C 1
ATOM 716 O O . TRP A 1 93 ? 35.276 -32.711 -23.424 1.00 59.23 423 TRP A O 1
ATOM 727 N N . PRO A 1 94 ? 33.140 -33.043 -22.778 1.00 49.61 424 PRO A N 1
ATOM 728 C CA . PRO A 1 94 ? 33.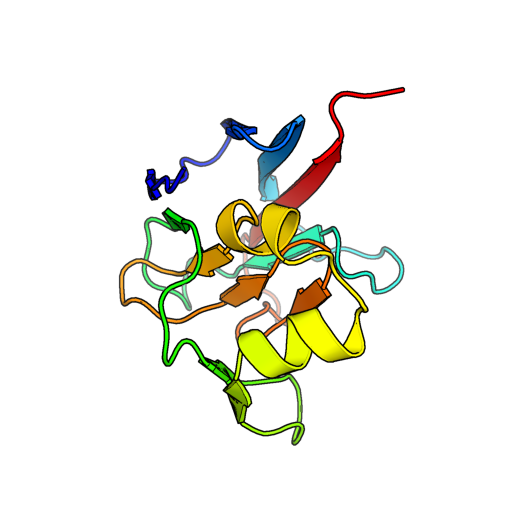051 -31.727 -22.139 1.00 55.64 424 PRO A CA 1
ATOM 729 C C . PRO A 1 94 ? 34.045 -31.579 -20.986 1.00 68.15 424 PRO A C 1
ATOM 730 O O . PRO A 1 94 ? 34.259 -32.511 -20.203 1.00 56.20 424 PRO A O 1
ATOM 734 N N . ILE A 1 95 ? 34.651 -30.402 -20.899 1.00 57.24 425 ILE A N 1
ATOM 735 C CA . ILE A 1 95 ? 35.432 -30.017 -19.736 1.00 51.51 425 ILE A CA 1
ATOM 736 C C . ILE A 1 95 ? 34.896 -28.695 -19.209 1.00 58.11 425 ILE A C 1
ATOM 737 O O . ILE A 1 95 ? 34.766 -27.731 -19.961 1.00 59.48 425 ILE A O 1
ATOM 742 N N . VAL A 1 96 ? 34.566 -28.653 -17.921 1.00 56.67 426 VAL A N 1
ATOM 743 C CA . VAL A 1 96 ? 34.032 -27.436 -17.322 1.00 46.23 426 VAL A CA 1
ATOM 744 C C . VAL A 1 96 ? 35.128 -26.669 -16.597 1.00 54.75 426 VAL A C 1
ATOM 745 O O . VAL A 1 96 ? 35.703 -27.163 -15.629 1.00 66.71 426 VAL A O 1
ATOM 749 N N . GLU A 1 97 ? 35.401 -25.458 -17.073 1.00 55.92 427 GLU A N 1
ATOM 750 C CA . GLU A 1 97 ? 36.402 -24.584 -16.477 1.00 54.58 427 GLU A CA 1
ATOM 751 C C . GLU A 1 97 ? 35.737 -23.296 -16.015 1.00 60.64 427 GLU A C 1
ATOM 752 O O . GLU A 1 97 ? 34.604 -23.000 -16.403 1.00 51.59 427 GLU A O 1
ATOM 758 N N . ASP A 1 98 ? 36.432 -22.532 -15.178 1.00 52.32 428 ASP A N 1
ATOM 759 C CA . ASP A 1 98 ? 35.965 -21.190 -14.839 1.00 60.42 428 ASP A CA 1
ATOM 760 C C . ASP A 1 98 ? 36.577 -20.162 -15.791 1.00 65.12 428 ASP A C 1
ATOM 761 O O . ASP A 1 98 ? 37.397 -20.503 -16.651 1.00 69.53 428 ASP A O 1
ATOM 766 N N . ALA A 1 99 ? 36.175 -18.907 -15.634 1.00 61.97 429 ALA A N 1
ATOM 767 C CA . ALA A 1 99 ? 36.586 -17.855 -16.556 1.00 73.92 429 ALA A CA 1
ATOM 768 C C . ALA A 1 99 ? 38.097 -17.619 -16.551 1.00 82.62 429 ALA A C 1
ATOM 769 O O . ALA A 1 99 ? 38.630 -16.963 -17.446 1.00 93.41 429 ALA A O 1
ATOM 771 N N . ASP A 1 100 ? 38.781 -18.160 -15.547 1.00 74.02 430 ASP A N 1
ATOM 772 C CA . ASP A 1 100 ? 40.235 -18.031 -15.446 1.00 79.76 430 ASP A CA 1
ATOM 773 C C . ASP A 1 100 ? 40.969 -19.205 -16.087 1.00 76.26 430 ASP A C 1
ATOM 774 O O . ASP A 1 100 ? 42.191 -19.184 -16.195 1.00 82.49 430 ASP A O 1
ATOM 779 N N . GLY A 1 101 ? 40.234 -20.238 -16.489 1.00 79.54 431 GLY A N 1
ATOM 780 C CA . GLY A 1 101 ? 40.850 -21.420 -17.071 1.00 69.33 431 GLY A CA 1
ATOM 781 C C . GLY A 1 101 ? 41.096 -22.580 -16.107 1.00 76.18 431 GLY A C 1
ATOM 782 O O . GLY A 1 101 ? 41.604 -23.625 -16.510 1.00 85.63 431 GLY A O 1
ATOM 783 N N . ARG A 1 102 ? 40.737 -22.414 -14.837 1.00 61.21 432 ARG A N 1
ATOM 784 C CA . ARG A 1 102 ? 40.827 -23.524 -13.890 1.00 60.98 432 ARG A CA 1
ATOM 785 C C . ARG A 1 102 ? 39.822 -24.618 -14.232 1.00 58.55 432 ARG A C 1
ATOM 786 O O . ARG A 1 102 ? 38.618 -24.358 -14.346 1.00 56.20 432 ARG A O 1
ATOM 794 N N . ILE A 1 103 ? 40.313 -25.843 -14.408 1.00 53.05 433 ILE A N 1
ATOM 795 C CA . ILE A 1 103 ? 39.430 -26.971 -14.725 1.00 57.22 433 ILE A CA 1
ATOM 796 C C . ILE A 1 103 ? 38.751 -27.472 -13.453 1.00 71.22 433 ILE A C 1
ATOM 797 O O . ILE A 1 103 ? 39.411 -27.951 -12.526 1.00 56.30 433 ILE A O 1
ATOM 802 N N . LEU A 1 104 ? 37.431 -27.342 -13.409 1.00 57.93 434 LEU A N 1
ATOM 803 C CA . LEU A 1 104 ? 36.680 -27.596 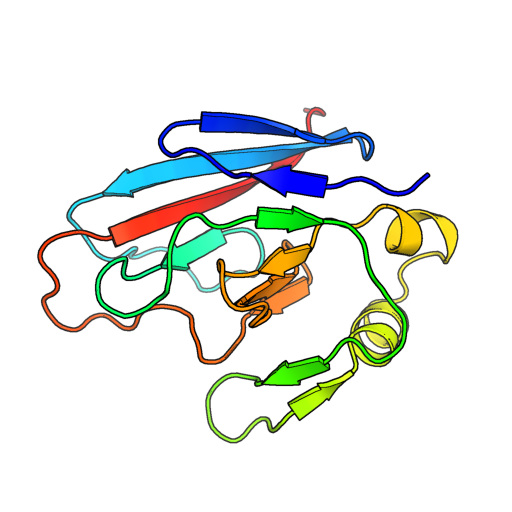-12.183 1.00 54.07 434 LEU A CA 1
ATOM 804 C C . LEU A 1 104 ? 36.154 -29.019 -12.124 1.00 52.98 434 LEU A C 1
ATOM 805 O O . LEU A 1 104 ? 36.028 -29.598 -11.040 1.00 49.73 434 LEU A O 1
ATOM 810 N N . TRP A 1 105 ? 35.872 -29.580 -13.297 1.00 51.91 435 TRP A N 1
ATOM 811 C CA . TRP A 1 105 ? 35.055 -30.781 -13.413 1.00 43.39 435 TRP A CA 1
ATOM 812 C C . TRP A 1 105 ? 35.172 -31.348 -14.809 1.00 55.02 435 TRP A C 1
ATOM 813 O O . TRP A 1 105 ? 35.131 -30.613 -15.804 1.00 61.34 435 TRP A O 1
ATOM 824 N N . VAL A 1 106 ? 35.336 -32.660 -14.883 1.00 53.12 436 VAL A N 1
ATOM 825 C CA . VAL A 1 106 ? 35.234 -33.366 -16.147 1.00 53.02 436 VAL A CA 1
ATOM 826 C C . VAL A 1 106 ? 34.009 -34.241 -15.993 1.00 70.69 436 VAL A C 1
ATOM 827 O O . VAL A 1 106 ? 34.080 -35.314 -15.387 1.00 60.72 436 VAL A O 1
ATOM 831 N N . PRO A 1 107 ? 32.866 -33.760 -16.500 1.00 52.88 437 PRO A N 1
ATOM 832 C CA . PRO A 1 107 ? 31.584 -34.416 -16.247 1.00 57.01 437 PRO A CA 1
ATOM 833 C C . PRO A 1 107 ? 31.678 -35.918 -16.439 1.00 63.67 437 PRO A C 1
ATOM 834 O O . PRO A 1 107 ? 32.187 -36.384 -17.456 1.00 55.83 437 PRO A O 1
ATOM 838 N N . GLY A 1 108 ? 31.222 -36.665 -15.443 1.00 59.30 438 GLY A N 1
ATOM 839 C CA . GLY A 1 108 ? 31.187 -38.110 -15.537 1.00 55.49 438 GLY A CA 1
ATOM 840 C C . GLY A 1 108 ? 32.479 -38.824 -15.195 1.00 61.45 438 GLY A C 1
ATOM 841 O O . GLY A 1 108 ? 32.491 -40.050 -15.137 1.00 72.24 438 GLY A O 1
ATOM 842 N N . LEU A 1 109 ? 33.560 -38.084 -14.950 1.00 57.93 439 LEU A N 1
ATOM 843 C CA . LEU A 1 109 ? 34.870 -38.719 -14.778 1.00 61.53 439 LEU A CA 1
ATOM 844 C C . LEU A 1 109 ? 35.650 -38.307 -13.534 1.00 64.26 439 LEU A C 1
ATOM 845 O O . LEU A 1 109 ? 36.298 -39.146 -12.910 1.00 70.36 439 LEU A O 1
ATOM 850 N N . LYS A 1 110 ? 35.619 -37.023 -13.191 1.00 59.35 440 LYS A N 1
ATOM 851 C CA . LYS A 1 110 ? 36.458 -36.525 -12.102 1.00 52.24 440 LYS A CA 1
ATOM 852 C C . LYS A 1 110 ? 36.035 -35.140 -11.618 1.00 63.01 440 LYS A C 1
ATOM 853 O O . LYS A 1 110 ? 35.617 -34.286 -12.409 1.00 57.80 440 LYS A O 1
ATOM 859 N N . LYS A 1 111 ? 36.144 -34.921 -10.311 1.00 53.93 441 LYS A N 1
ATOM 860 C CA . LYS A 1 111 ? 35.894 -33.603 -9.737 1.00 53.41 441 LYS A CA 1
ATOM 861 C C . LYS A 1 111 ? 37.184 -33.007 -9.211 1.00 52.29 441 LYS A C 1
ATOM 862 O O . LYS A 1 111 ? 38.064 -33.735 -8.743 1.00 57.87 441 LYS A O 1
ATOM 868 N N . SER A 1 112 ? 37.301 -31.683 -9.299 1.00 56.46 442 SER A N 1
ATOM 869 C CA . SER A 1 112 ? 38.478 -30.988 -8.777 1.00 57.25 442 SER A CA 1
ATOM 870 C C . SER A 1 112 ? 38.261 -30.557 -7.335 1.00 61.79 442 SER A C 1
ATOM 871 O O . SER A 1 112 ? 37.174 -30.722 -6.782 1.00 56.56 442 SER A O 1
ATOM 874 N N . ALA A 1 113 ? 39.300 -29.973 -6.745 1.00 56.41 443 ALA A N 1
ATOM 875 C CA . ALA A 1 113 ? 39.233 -29.450 -5.391 1.00 63.95 443 ALA A CA 1
ATOM 876 C C . ALA A 1 113 ? 38.336 -28.223 -5.354 1.00 64.48 443 ALA A C 1
ATOM 877 O O . ALA A 1 113 ? 37.994 -27.719 -4.288 1.00 57.69 443 ALA A O 1
ATOM 879 N N . PHE A 1 114 ? 37.954 -27.737 -6.525 1.00 64.32 444 PHE A N 1
ATOM 880 C CA . PHE A 1 114 ? 37.162 -26.516 -6.595 1.00 56.34 444 PHE A CA 1
ATOM 881 C C . PHE A 1 114 ? 35.666 -26.725 -6.392 1.00 48.24 444 PHE A C 1
ATOM 882 O O . PHE A 1 114 ? 34.913 -25.758 -6.382 1.00 59.26 444 PHE A O 1
ATOM 890 N N . GLU A 1 115 ? 35.227 -27.971 -6.220 1.00 54.65 445 GLU A N 1
ATOM 891 C CA . GLU A 1 115 ? 33.817 -28.197 -5.904 1.00 57.53 445 GLU A CA 1
ATOM 892 C C . GLU A 1 115 ? 33.487 -27.581 -4.554 1.00 59.69 445 GLU A C 1
ATOM 893 O O . GLU A 1 115 ? 34.280 -27.672 -3.614 1.00 58.87 445 GLU A O 1
ATOM 899 N N . ALA A 1 116 ? 32.321 -26.952 -4.453 1.00 60.01 446 ALA A N 1
ATOM 900 C CA . ALA A 1 116 ? 31.910 -26.327 -3.198 1.00 54.29 446 ALA A CA 1
ATOM 901 C C . ALA A 1 116 ? 31.809 -27.347 -2.074 1.00 62.20 446 ALA A C 1
ATOM 902 O O . ALA A 1 116 ? 31.404 -28.491 -2.295 1.00 53.94 446 ALA A O 1
ATOM 904 N N . GLN A 1 117 ? 32.200 -26.933 -0.871 1.00 62.06 447 GLN A N 1
ATOM 905 C CA . GLN A 1 117 ? 31.894 -27.689 0.334 1.00 64.27 447 GLN A CA 1
ATOM 906 C C . GLN A 1 117 ? 30.676 -27.045 0.986 1.00 61.00 447 GLN A C 1
ATOM 907 O O . GLN A 1 117 ? 30.301 -25.919 0.648 1.00 54.15 447 GLN A O 1
ATOM 913 N N . ASN A 1 118 ? 30.065 -27.755 1.926 1.00 59.65 448 ASN A N 1
ATOM 914 C CA . ASN A 1 118 ? 28.862 -27.270 2.595 1.00 56.17 448 ASN A CA 1
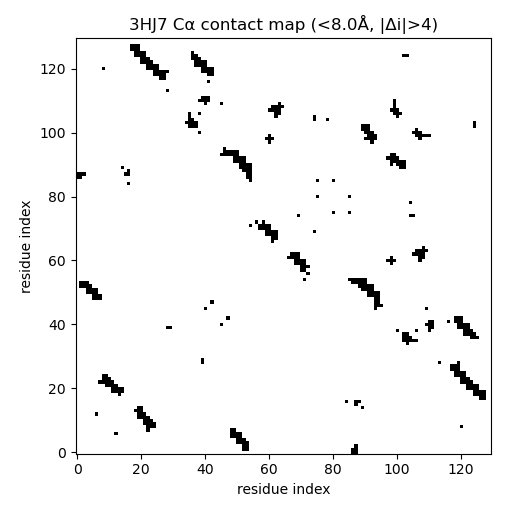ATOM 915 C C . ASN A 1 118 ? 29.213 -26.320 3.735 1.00 59.85 448 ASN A C 1
ATOM 916 O O . ASN A 1 118 ? 29.433 -26.752 4.866 1.00 63.86 448 ASN A O 1
ATOM 921 N N . ARG A 1 119 ? 29.276 -25.027 3.438 1.00 62.41 449 ARG A N 1
ATOM 922 C CA . ARG A 1 119 ? 29.867 -24.075 4.373 1.00 62.91 449 ARG A CA 1
ATOM 923 C C . ARG A 1 119 ? 28.965 -22.894 4.711 1.00 67.24 449 ARG A C 1
ATOM 924 O O . ARG A 1 119 ? 29.452 -21.834 5.101 1.00 63.76 449 ARG A O 1
ATOM 932 N N . GLY A 1 120 ? 27.658 -23.065 4.558 1.00 73.71 450 GLY A N 1
ATOM 933 C CA . GLY A 1 120 ? 26.721 -22.008 4.903 1.00 65.81 450 GLY A CA 1
ATOM 934 C C . GLY A 1 120 ? 26.548 -20.930 3.841 1.00 78.11 450 GLY A C 1
ATOM 935 O O . GLY A 1 120 ? 25.985 -19.866 4.118 1.00 61.57 450 GLY A O 1
ATOM 936 N N . GLN A 1 121 ? 27.028 -21.194 2.626 1.00 65.52 451 GLN A N 1
ATOM 937 C CA . GLN A 1 121 ? 26.865 -20.242 1.532 1.00 55.81 451 GLN A CA 1
ATOM 938 C C . GLN A 1 121 ? 25.386 -20.018 1.229 1.00 71.01 451 GLN A C 1
ATOM 939 O O . GLN A 1 121 ? 24.570 -20.943 1.310 1.00 68.34 451 GLN A O 1
ATOM 945 N N . ALA A 1 122 ? 25.054 -18.783 0.867 1.00 64.13 452 ALA A N 1
ATOM 946 C CA . ALA A 1 122 ? 23.673 -18.398 0.606 1.00 74.71 452 ALA A CA 1
ATOM 947 C C . ALA A 1 122 ? 23.098 -19.079 -0.628 1.00 83.52 452 ALA A C 1
ATOM 948 O O . ALA A 1 122 ? 21.898 -19.329 -0.704 1.00 91.37 452 ALA A O 1
ATOM 950 N N . ARG A 1 123 ? 23.961 -19.380 -1.592 1.00 72.52 453 ARG A N 1
ATOM 951 C CA . ARG A 1 123 ? 23.505 -19.802 -2.905 1.00 75.35 453 ARG A CA 1
ATOM 952 C C . ARG A 1 123 ? 24.603 -20.589 -3.634 1.00 78.69 453 ARG A C 1
ATOM 953 O O . ARG A 1 123 ? 25.786 -20.273 -3.518 1.00 78.92 453 ARG A O 1
ATOM 961 N N . TYR A 1 124 ? 24.202 -21.629 -4.359 1.00 59.95 454 TYR A N 1
ATOM 962 C CA . TYR A 1 124 ? 25.128 -22.436 -5.153 1.00 55.44 454 TYR A CA 1
ATOM 963 C C . TYR A 1 124 ? 24.693 -22.494 -6.614 1.00 67.65 454 TYR A C 1
ATOM 964 O O . TYR A 1 124 ? 23.526 -22.261 -6.936 1.00 64.17 454 TYR A O 1
ATOM 973 N N . ILE A 1 125 ? 25.643 -22.805 -7.493 1.00 55.84 455 ILE A N 1
ATOM 974 C CA . ILE A 1 125 ? 25.333 -23.194 -8.861 1.00 51.24 455 ILE A CA 1
ATOM 975 C C . ILE A 1 125 ? 25.367 -24.714 -8.896 1.00 53.56 455 ILE A C 1
ATOM 976 O O . ILE A 1 125 ? 26.350 -25.335 -8.461 1.00 48.94 455 ILE A O 1
ATOM 981 N N . LEU A 1 126 ? 24.273 -25.309 -9.360 1.00 43.20 456 LEU A N 1
ATOM 982 C CA . LEU A 1 126 ? 24.158 -26.760 -9.450 1.00 51.80 456 LEU A CA 1
ATOM 983 C C . LEU A 1 126 ? 24.233 -27.207 -10.901 1.00 57.53 456 LEU A C 1
ATOM 984 O O . LEU A 1 126 ? 23.493 -26.717 -11.756 1.00 57.75 456 LEU A O 1
ATOM 989 N N . LEU A 1 127 ? 25.111 -28.167 -11.160 1.00 46.03 457 LEU A N 1
ATOM 990 C CA . LEU A 1 127 ? 25.336 -28.683 -12.499 1.00 46.04 457 LEU A CA 1
ATOM 991 C C . LEU A 1 127 ? 24.978 -30.161 -12.571 1.00 49.97 457 LEU A C 1
ATOM 992 O O . LEU A 1 127 ? 25.219 -30.915 -11.627 1.00 53.94 457 LEU A O 1
ATOM 997 N N . GLN A 1 128 ? 24.428 -30.575 -13.706 1.00 57.57 458 GLN A N 1
ATOM 998 C CA . GLN A 1 128 ? 24.075 -31.969 -13.928 1.00 51.12 458 GLN A CA 1
ATOM 999 C C . GLN A 1 128 ? 24.495 -32.369 -15.340 1.00 63.23 458 GLN A C 1
ATOM 1000 O O . GLN A 1 128 ? 24.403 -31.574 -16.280 1.00 54.05 458 GLN A O 1
ATOM 1006 N N . TYR A 1 129 ? 24.969 -33.601 -15.477 1.00 56.51 459 TYR A N 1
ATOM 1007 C CA . TYR A 1 129 ? 25.418 -34.121 -16.758 1.00 58.10 459 TYR A CA 1
ATOM 1008 C C . TYR A 1 129 ? 24.550 -35.315 -17.131 1.00 62.39 459 TYR A C 1
ATOM 1009 O O . TYR A 1 129 ? 24.539 -36.323 -16.426 1.00 60.15 459 TYR A O 1
ATOM 1018 N N . GLN A 1 130 ? 23.813 -35.209 -18.231 1.00 56.03 460 GLN A N 1
ATOM 1019 C CA . GLN A 1 130 ? 22.909 -36.293 -18.603 1.00 58.23 460 GLN A CA 1
ATOM 1020 C C . GLN A 1 130 ? 22.826 -36.543 -20.107 1.00 60.17 460 GLN A C 1
ATOM 1021 O O . GLN A 1 130 ? 22.942 -35.618 -20.907 1.00 60.17 460 GLN A O 1
ATOM 1027 N N . ALA A 1 131 ? 22.624 -37.804 -20.481 1.00 59.22 461 ALA A N 1
ATOM 1028 C CA . ALA A 1 131 ? 22.511 -38.194 -21.888 1.00 58.92 461 ALA A CA 1
ATOM 1029 C C . ALA A 1 131 ? 21.156 -37.821 -22.4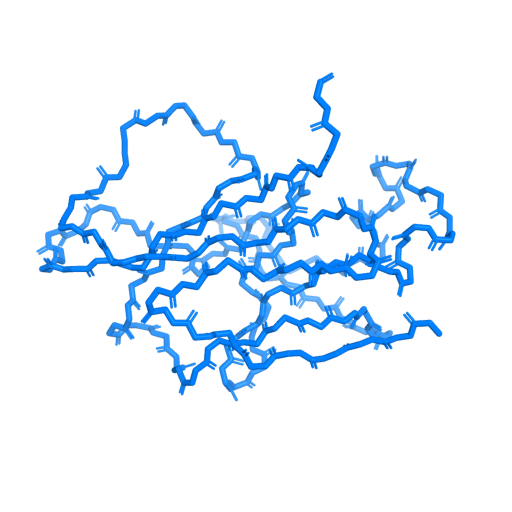86 1.00 51.75 461 ALA A C 1
ATOM 1030 O O . ALA A 1 131 ? 20.150 -37.772 -21.779 1.00 59.61 461 ALA A O 1
ATOM 1032 N N . MET A 1 132 ? 21.131 -37.572 -23.793 1.00 58.76 462 MET A N 1
ATOM 1033 C CA . MET A 1 132 ? 19.871 -37.366 -24.509 1.00 57.35 462 MET A CA 1
ATOM 1034 C C . MET A 1 132 ? 19.170 -38.669 -24.917 1.00 67.35 462 MET A C 1
ATOM 1035 O O . MET A 1 132 ? 18.154 -38.642 -25.614 1.00 76.89 462 MET A O 1
ATOM 1040 N N . ASN A 1 133 ? 19.713 -39.805 -24.494 1.00 96.87 463 ASN A N 1
ATOM 1041 C CA . ASN A 1 133 ? 19.027 -41.081 -24.667 1.00 107.90 463 ASN A CA 1
ATOM 1042 C C . ASN A 1 133 ? 17.883 -41.249 -23.673 1.00 117.41 463 ASN A C 1
ATOM 1043 O O . ASN A 1 133 ? 17.353 -40.270 -23.142 1.00 118.28 463 ASN A O 1
ATOM 1048 N N . SER A 1 134 ? 17.515 -42.500 -23.419 1.00 106.96 464 SER A N 1
ATOM 1049 C CA . SER A 1 134 ? 16.396 -42.811 -22.537 1.00 102.14 464 SER A CA 1
ATOM 1050 C C . SER A 1 134 ? 16.475 -44.249 -22.031 1.00 116.33 464 SER A C 1
ATOM 1051 O O . SER A 1 134 ? 16.386 -45.199 -22.811 1.00 115.84 464 SER A O 1
#

B-factor: mean 71.86, std 20.49, range [42.0, 151.61]

Radius of gyration: 14.0 Å; Cα contacts (8 Å, |Δi|>4): 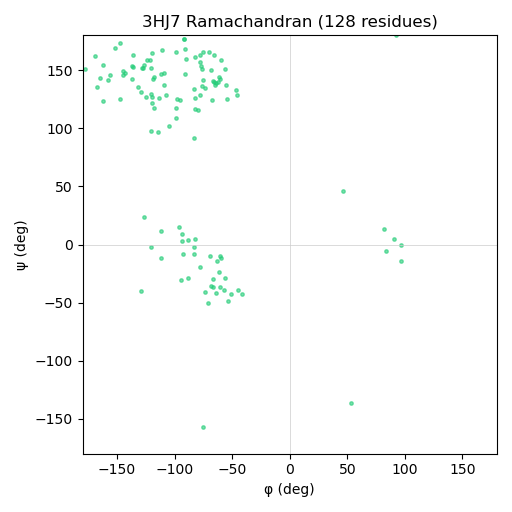259; chains: 1; bounding box: 32×30×39 Å

Secondary structure (DSSP, 8-state):
---EEEE-SSEEEE-TTSEEEEEEEESS---SPP-TTEEEE-GGGSPSSEEEE---TT-EEEBSTT--EEEHHHHHHHTT--HHHHTT--EEE-TT--EEEETTTEEBTTSPP-S--S-EEEEEEEES--

Organism: Geobacillus kaustophilus (strain HTA426) (NCBI:txid235909)

Nearest PDB structures (foldseek):
  3hj7-assembly1_A  TM=1.008E+00  e=7.931E-26  Geobacillus kaustophilus
  3a2k-assembly2_B  TM=9.878E-01  e=1.184E-21  Geobacillus kaustophilus
  2cxi-assembly1_C  TM=7.378E-01  e=3.170E-04  Pyrococcus horikoshii OT3
  3l4g-assembly1_B  TM=7.132E-01  e=7.366E-04  Homo sapiens
  8xp3-assembly1_JC  TM=7.233E-01  e=2.267E-03  Homo sapiens

Sequence (130 aa):
KGYWFELPVPALLPLPNGYAIISEFGEHYPRKQAGNDWFVVDPASVSLPLRVRTRRRGDRMVLKGTGGTKKLKEIFIEAKIPRMERDRWPIVEDADGRILWVPGLKKSAFEAQNRGQARYILLQYQAMNS

Solvent-accessible surface area: 7405 Å² total; per-residue (Å²): 114,60,29,126,55,93,4,74,37,101,24,105,25,75,12,74,19,40,86,4,0,54,3,100,71,20,120,150,46,26,232,118,169,102,27,63,65,24,1,0,2,16,28,101,73,14,37,81,64,3,51,0,9,13,61,132,143,27,18,121,4,58,28,90,76,148,52,38,82,32,94,3,84,84,7,0,99,108,43,186,30,66,172,103,54,22,73,65,38,0,0,0,6,0,29,96,35,97,10,0,0,0,0,30,25,68,18,0,56,75,10,7,91,106,190,74,44,85,119,3,0,34,4,54,14,107,38,104,132,163

Foldseek 3Di:
DKDKFQQDEQDWAQFPLQKIKGKYKDQADDDDDDFQFKFKADPVQAADDKMKIADDFPDWAAAADPRGIDGVVVQCVVVVPPPVVRRRFIFIAHPVGHTAGRHRTGGGNRTDDRDNRRMIMMMGMGGPDD

InterPro domains:
  IPR011063 tRNA(Ile)-lysidine/2-thiocytidine synthase, N-terminal [PF01171] (21-204)
  IPR012094 tRNA(Ile)-lysidine synthase [MF_01161] (5-318)
  IPR012094 tRNA(Ile)-lysidine synthase [PTHR43033] (11-274)
  IPR012795 tRNA(Ile)-lysidine synthase, N-terminal [TIGR02432] (21-208)
  IPR012795 tRNA(Ile)-lysidine synthase, N-terminal [cd01992] (21-208)
  IPR012796 Lysidine-tRNA(Ile) synthetase, C-terminal [PF11734] (384-452)
  IPR012796 Lysidine-tRNA(Ile) synthetase, C-terminal [SM00977] (384-457)
  IPR012796 Lysidine-tRNA(Ile) synthetase, C-terminal [TIGR02433] (384-430)
  IPR014729 Rossmann-like alpha/beta/alpha sandwich fold [G3DSA:3.40.50.620] (1-129)
  IPR015262 tRNA(Ile)-lysidine synthase, substrate-binding domain [PF09179] (256-324)